Protein AF-A0AAV5AWE5-F1 (afdb_monomer_lite)

Structure (mmCIF, N/CA/C/O backbone):
data_AF-A0AAV5AWE5-F1
#
_entry.id   AF-A0AAV5AWE5-F1
#
loop_
_atom_site.group_PDB
_atom_site.id
_atom_site.type_symbol
_atom_site.label_atom_id
_atom_site.label_alt_id
_atom_site.label_comp_id
_atom_site.label_asym_id
_atom_site.l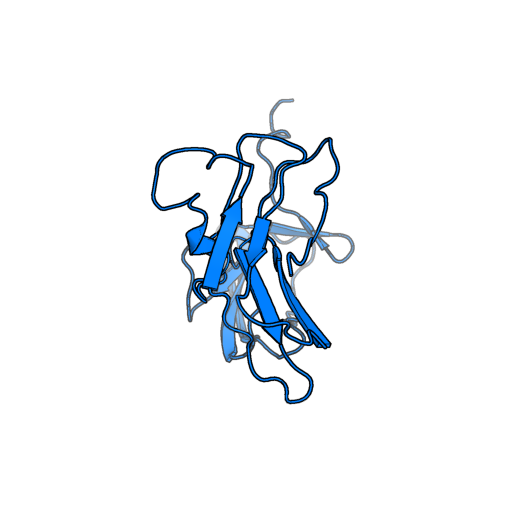abel_entity_id
_atom_site.label_seq_id
_atom_site.pdbx_PDB_ins_code
_atom_site.Cartn_x
_atom_site.Cartn_y
_atom_site.Cartn_z
_atom_site.occupancy
_atom_site.B_iso_or_equiv
_atom_site.auth_seq_id
_atom_site.auth_comp_id
_atom_site.auth_asym_id
_atom_site.auth_atom_id
_atom_site.pdbx_PDB_model_num
ATOM 1 N N . MET A 1 1 ? -16.893 -1.655 25.055 1.00 35.28 1 MET A N 1
ATOM 2 C CA . MET A 1 1 ? -15.717 -2.564 25.069 1.00 35.28 1 MET A CA 1
ATOM 3 C C . MET A 1 1 ? -14.664 -1.924 24.187 1.00 35.28 1 MET A C 1
ATOM 5 O O . MET A 1 1 ? -14.968 -1.691 23.025 1.00 35.28 1 MET A O 1
ATOM 9 N N . VAL A 1 2 ? -13.496 -1.584 24.734 1.00 39.22 2 VAL A N 1
ATOM 10 C CA . VAL A 1 2 ? -12.390 -0.995 23.964 1.00 39.22 2 VAL A CA 1
ATOM 11 C C . VAL A 1 2 ? -11.555 -2.141 23.408 1.00 39.22 2 VAL A C 1
ATOM 13 O O . VAL A 1 2 ? -11.038 -2.952 24.176 1.00 39.22 2 VAL A O 1
ATOM 16 N N . LEU A 1 3 ? -11.471 -2.249 22.084 1.00 38.75 3 LEU A N 1
ATOM 17 C CA . LEU A 1 3 ? -10.539 -3.165 21.432 1.00 38.75 3 LEU A CA 1
ATOM 18 C C . LEU A 1 3 ? -9.214 -2.422 21.246 1.00 38.75 3 LEU A C 1
ATOM 20 O O . LEU A 1 3 ? -9.154 -1.431 20.522 1.00 38.75 3 LEU A O 1
ATOM 24 N N . LEU A 1 4 ? -8.173 -2.884 21.941 1.00 36.31 4 LEU A N 1
ATOM 25 C CA . LEU A 1 4 ? -6.816 -2.361 21.819 1.00 36.31 4 LEU A CA 1
ATOM 26 C C . LEU A 1 4 ? -6.113 -3.134 20.698 1.00 36.31 4 LEU A C 1
ATOM 28 O O . LEU A 1 4 ? -5.846 -4.325 20.857 1.00 36.31 4 LEU A O 1
ATOM 32 N N . PHE A 1 5 ? -5.831 -2.485 19.569 1.00 45.47 5 PHE A N 1
ATOM 33 C CA . PHE A 1 5 ? -5.005 -3.074 18.517 1.00 45.47 5 PHE A CA 1
ATOM 34 C C . PHE A 1 5 ? -3.678 -2.339 18.419 1.00 45.47 5 PHE A C 1
ATOM 36 O O . PHE A 1 5 ? -3.644 -1.136 18.191 1.00 45.47 5 PHE A O 1
ATOM 43 N N . ASN A 1 6 ? -2.611 -3.121 18.600 1.00 42.28 6 ASN A N 1
ATOM 44 C CA . ASN A 1 6 ? -1.207 -2.737 18.562 1.00 42.28 6 ASN A CA 1
ATOM 45 C C . ASN A 1 6 ? -0.835 -1.573 19.486 1.00 42.28 6 ASN A C 1
ATOM 47 O O . ASN A 1 6 ? -0.955 -0.401 19.137 1.00 42.28 6 ASN A O 1
ATOM 51 N N . GLN A 1 7 ? -0.199 -1.910 20.611 1.00 44.78 7 GLN A N 1
ATOM 52 C CA . GLN A 1 7 ? 0.930 -1.083 21.019 1.00 44.78 7 GLN A CA 1
ATOM 53 C C . GLN A 1 7 ? 1.910 -1.101 19.847 1.00 44.78 7 GLN A C 1
ATOM 55 O O . GLN A 1 7 ? 2.572 -2.110 19.602 1.00 44.78 7 GLN A O 1
ATOM 60 N N . VAL A 1 8 ? 1.954 -0.004 19.091 1.00 55.66 8 VAL A N 1
ATOM 61 C CA . VAL A 1 8 ? 3.107 0.296 18.246 1.00 55.66 8 VAL A CA 1
ATOM 62 C C . VAL A 1 8 ? 4.341 0.118 19.137 1.00 55.66 8 VAL A C 1
ATOM 64 O O . VAL A 1 8 ? 4.279 0.539 20.303 1.00 55.66 8 VAL A O 1
ATOM 67 N N . PRO A 1 9 ? 5.418 -0.545 18.664 1.00 65.88 9 PRO A N 1
ATOM 68 C CA . PRO A 1 9 ? 6.658 -0.623 19.425 1.00 65.88 9 PRO A CA 1
ATOM 69 C C . PRO A 1 9 ? 6.970 0.747 20.027 1.00 65.88 9 PRO A C 1
ATOM 71 O O . PRO A 1 9 ? 6.768 1.771 19.372 1.00 65.88 9 PRO A O 1
ATOM 74 N N . LYS A 1 10 ? 7.356 0.796 21.308 1.00 72.44 10 LYS A N 1
ATOM 75 C CA . LYS A 1 10 ? 7.461 2.072 22.048 1.00 72.44 10 LYS A CA 1
ATOM 76 C C . LYS A 1 10 ? 8.421 3.072 21.389 1.00 72.44 10 LYS A C 1
ATOM 78 O O . LYS A 1 10 ? 8.348 4.261 21.669 1.00 72.44 10 LYS A O 1
ATOM 83 N N . ASP A 1 11 ? 9.299 2.567 20.539 1.00 81.12 11 ASP A N 1
ATOM 84 C CA . ASP A 1 11 ? 10.328 3.227 19.747 1.00 81.12 11 ASP A CA 1
ATOM 85 C C . ASP A 1 11 ? 9.919 3.492 18.283 1.00 81.12 11 ASP A C 1
ATOM 87 O O . ASP A 1 11 ? 10.751 3.883 17.470 1.00 81.12 11 ASP A O 1
ATOM 91 N N . SER A 1 12 ? 8.649 3.293 17.921 1.00 81.75 12 SER A N 1
ATOM 92 C CA . SER A 1 12 ? 8.127 3.506 16.567 1.00 81.75 12 SER A CA 1
ATOM 93 C C . SER A 1 12 ? 6.958 4.487 16.551 1.00 81.75 12 SER A C 1
ATOM 95 O O . SER A 1 12 ? 6.143 4.539 17.475 1.00 81.75 12 SER A O 1
ATOM 97 N N . VAL A 1 13 ? 6.863 5.261 15.471 1.00 89.38 13 VAL A N 1
ATOM 98 C CA . VAL A 1 13 ? 5.700 6.105 15.170 1.00 89.38 13 VAL A CA 1
ATOM 99 C C . VAL A 1 13 ? 4.593 5.273 14.530 1.00 89.38 13 VAL A C 1
ATOM 101 O O . VAL A 1 13 ? 4.860 4.331 13.781 1.00 89.38 13 VAL A O 1
ATOM 104 N N . LEU A 1 14 ? 3.336 5.620 14.804 1.00 91.50 14 LEU A N 1
ATOM 105 C CA . LEU A 1 14 ? 2.203 4.986 14.144 1.00 91.50 14 LEU A CA 1
ATOM 106 C C . LEU A 1 14 ? 2.073 5.545 12.725 1.00 91.50 14 LEU A C 1
ATOM 108 O O . LEU A 1 14 ? 1.928 6.753 12.539 1.00 91.50 14 LEU A O 1
ATOM 112 N N . SER A 1 15 ? 2.088 4.663 11.728 1.00 92.81 15 SER A N 1
ATOM 113 C CA . SER A 1 15 ? 1.788 5.010 10.341 1.00 92.81 15 SER A CA 1
ATOM 114 C C . SER A 1 15 ? 0.976 3.896 9.689 1.00 92.81 15 SER A C 1
ATOM 116 O O . SER A 1 15 ? 1.478 2.787 9.514 1.00 92.81 15 SER A O 1
ATOM 118 N N . ILE A 1 16 ? -0.273 4.177 9.328 1.00 93.75 16 ILE A N 1
ATOM 119 C CA . ILE A 1 16 ? -1.204 3.169 8.809 1.00 93.75 16 ILE A CA 1
ATOM 120 C C . ILE A 1 16 ? -2.094 3.773 7.728 1.00 93.75 16 ILE A C 1
ATOM 122 O O . ILE A 1 16 ? -2.580 4.887 7.906 1.00 93.75 16 ILE A O 1
ATOM 126 N N . ALA A 1 17 ? -2.270 3.046 6.625 1.00 94.69 17 ALA A N 1
ATOM 127 C CA . ALA A 1 17 ? -3.186 3.438 5.564 1.00 94.69 17 ALA A CA 1
ATOM 128 C C . ALA A 1 17 ? -4.609 3.016 5.918 1.00 94.69 17 ALA A C 1
ATOM 130 O O . ALA A 1 17 ? -5.473 3.856 6.062 1.00 94.69 17 ALA A O 1
ATOM 131 N N . GLU A 1 18 ? -4.832 1.728 6.188 1.00 95.12 18 GLU A N 1
ATOM 132 C CA . GLU A 1 18 ? -6.178 1.221 6.470 1.00 95.12 18 GLU A CA 1
ATOM 133 C C . GLU A 1 18 ? -6.197 0.222 7.615 1.00 95.12 18 GLU A C 1
ATOM 135 O O . GLU A 1 18 ? -5.308 -0.630 7.747 1.00 95.12 18 GLU A O 1
ATOM 140 N N . ILE A 1 19 ? -7.275 0.261 8.392 1.00 95.69 19 ILE A N 1
ATOM 141 C CA . ILE A 1 19 ? -7.629 -0.776 9.347 1.00 95.69 19 ILE A CA 1
ATOM 142 C C . ILE A 1 19 ? -9.138 -1.020 9.357 1.00 95.69 19 ILE A C 1
ATOM 144 O O . ILE A 1 19 ? -9.941 -0.159 9.700 1.00 95.69 19 ILE A O 1
ATOM 148 N N . HIS A 1 20 ? -9.516 -2.255 9.032 1.00 95.94 20 HIS A N 1
ATOM 149 C CA . HIS A 1 20 ? -10.911 -2.688 8.989 1.00 95.94 20 HIS A CA 1
ATOM 150 C C . HIS A 1 20 ? -11.108 -3.967 9.789 1.00 95.94 20 HIS A C 1
ATOM 152 O O 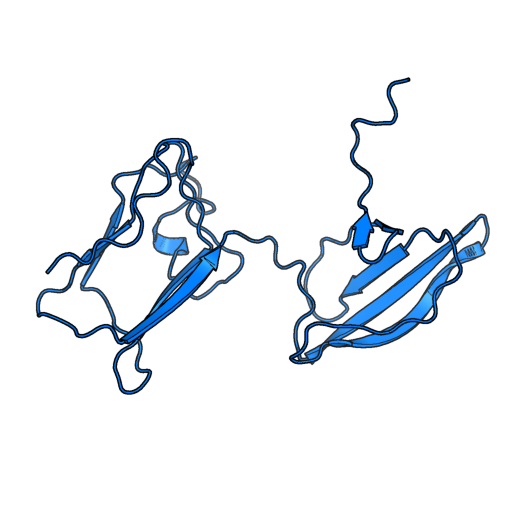. HIS A 1 20 ? -10.251 -4.858 9.800 1.00 95.94 20 HIS A O 1
ATOM 158 N N . PHE A 1 21 ? -12.279 -4.094 10.403 1.00 95.75 21 PHE A N 1
ATOM 159 C CA . PHE A 1 21 ? -12.645 -5.217 11.257 1.00 95.75 21 PHE A CA 1
ATOM 160 C C . PHE A 1 21 ? -13.878 -5.909 10.697 1.00 95.75 21 PHE A C 1
ATOM 162 O O . PHE A 1 21 ? -14.840 -5.249 10.326 1.00 95.75 21 PHE A O 1
ATOM 169 N N . PHE A 1 22 ? -13.882 -7.239 10.679 1.00 96.50 22 PHE A N 1
ATOM 170 C CA . PHE A 1 22 ? -14.971 -8.025 10.104 1.00 96.50 22 PHE A CA 1
ATOM 171 C C . PHE A 1 22 ? -15.481 -9.075 11.086 1.00 96.50 22 PHE A C 1
ATOM 173 O O . PHE A 1 22 ? -14.713 -9.643 11.873 1.00 96.50 22 PHE A O 1
ATOM 180 N N . ASP A 1 23 ? -16.784 -9.342 11.024 1.00 96.06 23 ASP A N 1
ATOM 181 C CA . ASP A 1 23 ? -17.448 -10.389 11.795 1.00 96.06 23 ASP A CA 1
ATOM 182 C C . ASP A 1 23 ? -17.301 -11.784 11.150 1.00 96.06 23 ASP A C 1
ATOM 184 O O . ASP A 1 23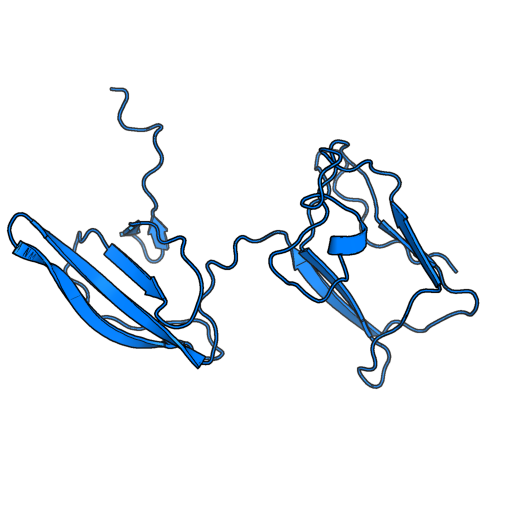 ? -16.610 -11.980 10.149 1.00 96.06 23 ASP A O 1
ATOM 188 N N . LYS A 1 24 ? -17.965 -12.788 11.736 1.00 96.31 24 LYS A N 1
ATOM 189 C CA . LYS A 1 24 ? -17.942 -14.181 11.249 1.00 96.31 24 LYS A CA 1
ATOM 190 C C . LYS A 1 24 ? -18.516 -14.377 9.840 1.00 96.31 24 LYS A C 1
ATOM 192 O O . LYS A 1 24 ? -18.262 -15.414 9.239 1.00 96.31 24 LYS A O 1
ATOM 197 N N . ASN A 1 25 ? -19.295 -13.422 9.342 1.00 96.81 25 ASN A N 1
ATOM 198 C CA . ASN A 1 25 ? -19.925 -13.454 8.027 1.00 96.81 25 ASN A CA 1
ATOM 199 C C . ASN A 1 25 ? -19.160 -12.582 7.013 1.00 96.81 25 ASN A C 1
ATOM 201 O O . ASN A 1 25 ? -19.704 -12.278 5.955 1.00 96.81 25 ASN A O 1
ATOM 205 N N . ASN A 1 26 ? -17.930 -12.150 7.332 1.00 94.81 26 ASN A N 1
ATOM 206 C CA . ASN A 1 26 ? -17.158 -11.163 6.565 1.00 94.81 26 ASN A CA 1
ATOM 207 C C . ASN A 1 26 ? -17.860 -9.801 6.407 1.00 94.81 26 ASN A 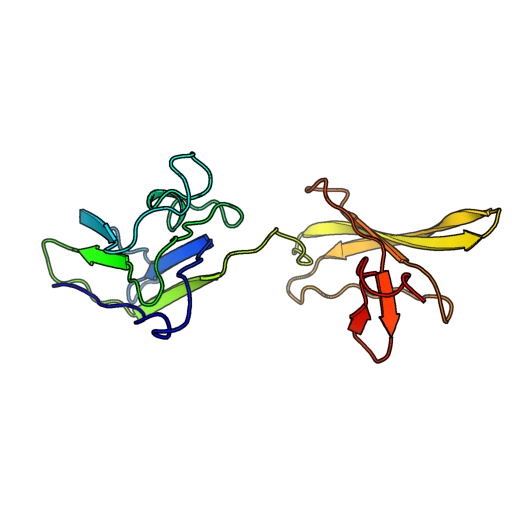C 1
ATOM 209 O O . ASN A 1 26 ? -17.525 -9.042 5.499 1.00 94.81 26 ASN A O 1
ATOM 213 N N . LYS A 1 27 ? -18.811 -9.458 7.285 1.00 96.31 27 LYS A N 1
ATOM 214 C CA . LYS A 1 27 ? -19.408 -8.122 7.299 1.00 96.31 27 LYS A CA 1
ATOM 215 C C . LYS A 1 27 ? -18.518 -7.178 8.098 1.00 96.31 27 LYS A C 1
ATOM 217 O O . LYS A 1 27 ? -18.112 -7.509 9.212 1.00 96.31 27 LYS A O 1
ATOM 222 N N . GLU A 1 28 ? -18.240 -6.007 7.537 1.00 95.88 28 GLU A N 1
ATOM 223 C CA . GLU A 1 28 ? -17.462 -4.976 8.218 1.00 95.88 28 GLU A CA 1
ATOM 224 C C . GLU A 1 28 ? -18.190 -4.452 9.468 1.00 95.88 28 GLU A C 1
ATOM 226 O O . GLU A 1 28 ? -19.409 -4.239 9.477 1.00 95.88 28 GLU A O 1
ATOM 231 N N . ILE A 1 29 ? -17.431 -4.287 10.549 1.00 95.94 29 ILE A N 1
ATOM 232 C CA . ILE A 1 29 ? -17.889 -3.781 11.837 1.00 95.94 29 ILE A CA 1
ATOM 233 C C . ILE A 1 29 ? -17.685 -2.271 11.849 1.00 95.94 29 ILE A C 1
ATOM 235 O O . ILE A 1 29 ? -16.560 -1.787 11.786 1.00 95.94 29 ILE A O 1
ATOM 239 N N . ILE A 1 30 ? -18.786 -1.540 12.002 1.00 93.56 30 ILE A N 1
ATOM 240 C CA . ILE A 1 30 ? -18.770 -0.086 12.155 1.00 93.56 30 ILE A CA 1
ATOM 241 C C . ILE A 1 30 ? -18.621 0.268 13.635 1.00 93.56 30 ILE A C 1
ATOM 243 O O . ILE A 1 30 ? -19.346 -0.264 14.485 1.00 93.56 30 ILE A O 1
ATOM 247 N N . PHE A 1 31 ? -17.680 1.162 13.925 1.00 93.38 31 PHE A N 1
ATOM 248 C CA . PHE A 1 31 ? -17.408 1.676 15.264 1.00 93.38 31 PHE A CA 1
ATOM 249 C C . PHE A 1 31 ? -18.166 2.979 15.510 1.00 93.38 31 PHE A C 1
ATOM 251 O O . PHE A 1 31 ? -18.348 3.779 14.597 1.00 93.38 31 PHE A O 1
ATOM 258 N N . ASP A 1 32 ? -18.619 3.177 16.748 1.00 94.38 32 ASP A N 1
ATOM 259 C CA . ASP A 1 32 ? -19.299 4.408 17.163 1.00 94.38 32 ASP A CA 1
ATOM 260 C C . ASP A 1 32 ? -18.299 5.566 17.289 1.00 94.38 32 ASP A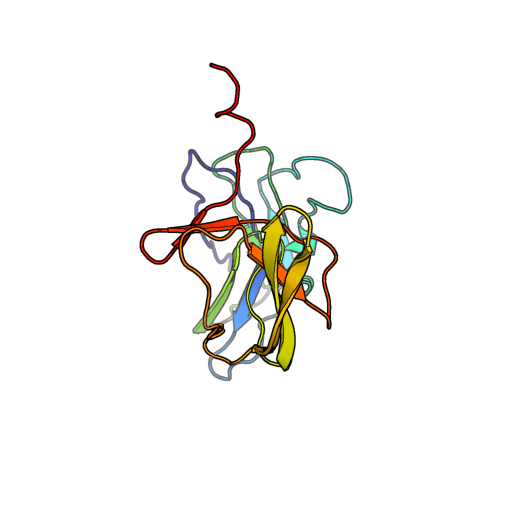 C 1
ATOM 262 O O . ASP A 1 32 ? -18.606 6.695 16.912 1.00 94.38 32 ASP A O 1
ATOM 266 N N . THR A 1 33 ? -17.097 5.266 17.794 1.00 95.44 33 THR A N 1
ATOM 267 C 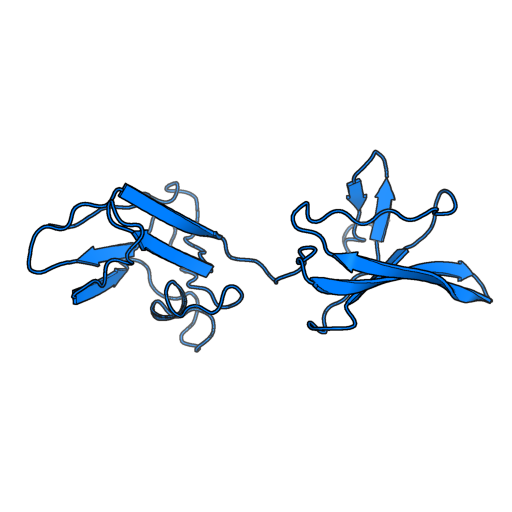CA . THR A 1 33 ? -16.012 6.235 17.965 1.00 95.44 33 THR A CA 1
ATOM 268 C C . THR A 1 33 ? -14.688 5.603 17.557 1.00 95.44 33 THR A C 1
ATOM 270 O O . THR A 1 33 ? -14.391 4.463 17.926 1.00 95.44 33 THR A O 1
ATOM 273 N N . ILE A 1 34 ? -13.874 6.374 16.841 1.00 94.81 34 ILE A N 1
ATOM 274 C CA . ILE A 1 34 ? -12.471 6.071 16.563 1.00 94.81 34 ILE A CA 1
ATOM 275 C C . ILE A 1 34 ? -11.656 7.263 17.057 1.00 94.81 34 ILE A C 1
ATOM 277 O O . ILE A 1 34 ? -11.950 8.405 16.704 1.00 94.81 34 ILE A O 1
ATOM 281 N N . TYR A 1 35 ? -10.661 7.013 17.902 1.00 95.44 35 TYR A N 1
ATOM 282 C CA . TYR A 1 35 ? -9.788 8.057 18.442 1.00 95.44 35 TYR A CA 1
ATOM 283 C C . TYR A 1 35 ? -8.353 7.548 18.590 1.00 95.44 35 TYR A C 1
ATOM 285 O O . TYR A 1 35 ? -8.105 6.348 18.582 1.00 95.44 35 TYR A O 1
ATOM 293 N N . SER A 1 36 ? -7.392 8.456 18.723 1.00 94.25 36 SER A N 1
ATOM 294 C CA . SER A 1 36 ? -5.978 8.132 18.926 1.00 94.25 36 SER A CA 1
ATOM 295 C C . SER A 1 36 ? -5.446 8.919 20.115 1.00 94.25 36 SER A C 1
ATOM 297 O O . SER A 1 36 ? -5.867 10.053 20.344 1.00 94.25 36 SER A O 1
ATOM 299 N N . ASN A 1 37 ? -4.518 8.330 20.869 1.00 93.62 37 ASN A N 1
ATOM 300 C CA . ASN A 1 37 ? -3.736 9.078 21.859 1.00 93.62 37 ASN A CA 1
ATOM 301 C C . ASN A 1 37 ? -2.519 9.787 21.237 1.00 93.62 37 ASN A C 1
ATOM 303 O O . ASN A 1 37 ? -1.860 10.553 21.929 1.00 93.62 37 ASN A O 1
ATOM 307 N N . GLY A 1 38 ? -2.224 9.528 19.960 1.00 91.88 38 GLY A N 1
ATOM 308 C CA . GLY A 1 38 ? -1.189 10.207 19.192 1.00 91.88 38 GLY A CA 1
ATOM 309 C C . GLY A 1 38 ? -1.746 11.344 18.348 1.00 91.88 38 GLY A C 1
ATOM 310 O O . GLY A 1 38 ? -2.794 11.198 17.710 1.00 91.88 38 GLY A O 1
ATOM 311 N N . LYS A 1 39 ? -1.018 12.459 18.299 1.00 94.62 39 LYS A N 1
ATOM 312 C CA . LYS A 1 39 ? -1.354 13.606 17.449 1.00 94.62 39 LYS A CA 1
ATOM 313 C C . LYS A 1 39 ? -0.873 13.396 16.008 1.00 94.62 39 LYS A C 1
ATOM 315 O O . LYS A 1 39 ? 0.223 12.853 15.823 1.00 94.62 39 LYS A O 1
ATOM 320 N N . PRO A 1 40 ? -1.636 13.865 14.999 1.00 96.31 40 PRO A N 1
ATOM 321 C CA . PRO A 1 40 ? -1.164 13.945 13.619 1.00 96.31 40 PRO A CA 1
ATOM 322 C C . PRO A 1 40 ? 0.202 14.625 13.536 1.00 96.31 40 PRO A C 1
ATOM 324 O O . PRO A 1 40 ? 0.451 15.598 14.250 1.00 96.31 40 PRO A O 1
ATOM 327 N N . TRP A 1 41 ? 1.073 14.154 12.640 1.00 95.25 41 TRP A N 1
ATOM 328 C CA . TRP A 1 41 ? 2.394 14.762 12.458 1.00 95.25 41 TRP A CA 1
ATOM 329 C C . TRP A 1 41 ? 2.321 16.252 12.098 1.00 95.25 41 TRP A C 1
ATOM 331 O O . TRP A 1 41 ? 3.112 17.056 12.592 1.00 95.25 41 TRP A O 1
ATOM 341 N N . LYS A 1 42 ? 1.346 16.630 11.265 1.00 95.06 42 LYS A N 1
ATOM 342 C CA . LYS A 1 42 ? 1.001 18.025 10.962 1.00 95.06 42 LYS A CA 1
ATOM 343 C C . LYS A 1 42 ? -0.509 18.165 10.825 1.00 95.06 42 LYS A C 1
ATOM 345 O O . LYS A 1 42 ? -1.180 17.219 10.411 1.00 95.06 42 LYS A O 1
ATOM 350 N N . ASP A 1 43 ? -1.019 19.364 11.089 1.00 93.75 43 ASP A N 1
ATOM 351 C CA . ASP A 1 43 ? -2.432 19.700 10.898 1.00 93.75 43 ASP A CA 1
ATOM 352 C C . ASP A 1 43 ? -2.752 19.988 9.422 1.00 93.75 43 ASP A C 1
ATOM 354 O O . ASP A 1 43 ? -3.004 21.112 8.996 1.00 93.75 43 ASP A O 1
ATOM 358 N N . VAL A 1 44 ? -2.633 18.946 8.603 1.00 95.06 44 VAL A N 1
ATOM 359 C CA . VAL A 1 44 ? -3.001 18.942 7.184 1.00 95.06 44 VAL A CA 1
ATOM 360 C C . VAL A 1 44 ? -3.765 17.665 6.876 1.00 95.06 44 VAL A C 1
ATOM 362 O O . VAL A 1 44 ? -3.569 16.655 7.552 1.00 95.06 44 VAL A O 1
ATOM 365 N N . ALA A 1 45 ? -4.596 17.681 5.833 1.00 93.94 45 ALA A N 1
ATOM 366 C CA . ALA A 1 45 ? -5.457 16.553 5.468 1.00 93.94 45 ALA A CA 1
ATOM 367 C C . ALA A 1 45 ? -4.713 15.208 5.333 1.00 93.94 45 ALA A C 1
ATOM 369 O O . ALA A 1 45 ? -5.297 14.168 5.615 1.00 93.94 45 ALA A O 1
ATOM 370 N N . LEU A 1 46 ? -3.430 15.235 4.964 1.00 93.25 46 LEU A N 1
ATOM 371 C CA . LEU A 1 46 ? -2.604 14.056 4.707 1.00 93.25 46 LEU A CA 1
ATOM 372 C C . LEU A 1 46 ? -2.375 13.142 5.923 1.00 93.25 46 LEU A C 1
ATOM 374 O O . LEU A 1 46 ? -2.207 11.951 5.726 1.00 93.25 46 LEU A O 1
ATOM 378 N N . TYR A 1 47 ? -2.353 13.663 7.157 1.00 96.19 47 TYR A N 1
ATOM 379 C CA . TYR A 1 47 ? -1.940 12.888 8.346 1.00 96.19 47 TYR A CA 1
ATOM 380 C C . TYR A 1 47 ? -3.070 12.631 9.343 1.00 96.19 47 TYR A C 1
ATOM 382 O O . TYR A 1 47 ? -2.803 12.377 10.516 1.00 96.19 47 TYR A O 1
ATOM 390 N N . GLN A 1 48 ? -4.326 12.777 8.928 1.00 97.25 48 GLN A N 1
ATOM 391 C CA . GLN A 1 48 ? -5.461 12.826 9.849 1.00 97.25 48 GLN A CA 1
ATOM 392 C C . GLN A 1 48 ? -5.953 11.433 10.237 1.00 97.25 48 GLN A C 1
ATOM 394 O O . GLN A 1 48 ? -5.896 10.504 9.444 1.00 97.25 48 GLN A O 1
ATOM 399 N N . LEU A 1 49 ? -6.491 11.290 11.453 1.00 96.69 49 LEU A N 1
ATOM 400 C CA . LEU A 1 49 ? -6.981 10.001 11.962 1.00 96.69 49 LEU A CA 1
ATOM 401 C C . LEU A 1 49 ? -8.042 9.366 11.057 1.00 96.69 49 LEU A C 1
ATOM 403 O O . LEU A 1 49 ? -8.038 8.156 10.872 1.00 96.69 49 LEU A O 1
ATOM 407 N N . LYS A 1 50 ? -8.921 10.184 10.468 1.00 95.75 50 LYS A N 1
ATOM 408 C CA . LYS A 1 50 ? -9.978 9.724 9.553 1.00 95.75 50 LYS A CA 1
ATOM 409 C C . LYS A 1 50 ? -9.448 8.916 8.360 1.00 95.75 50 LYS A C 1
ATOM 411 O O . LYS A 1 50 ? -10.198 8.136 7.798 1.00 95.75 50 LYS A O 1
ATOM 416 N N . ASN A 1 51 ? -8.182 9.119 7.999 1.00 96.75 51 ASN A N 1
ATOM 417 C CA . ASN A 1 51 ? -7.541 8.461 6.872 1.00 96.75 51 ASN A CA 1
ATOM 418 C C . ASN A 1 51 ? -7.248 6.983 7.169 1.00 96.75 51 ASN A C 1
ATOM 420 O O . ASN A 1 51 ? -7.008 6.232 6.249 1.00 96.75 51 ASN A O 1
ATOM 424 N N . CYS A 1 52 ? -7.257 6.538 8.435 1.00 95.50 52 CYS A N 1
ATOM 425 C CA . CYS A 1 52 ? -6.970 5.135 8.761 1.00 95.50 52 CYS A CA 1
ATOM 426 C C . CYS A 1 52 ? -8.116 4.160 8.433 1.00 95.50 52 CYS A C 1
ATOM 428 O O . CYS A 1 52 ? -7.992 2.971 8.724 1.00 95.50 52 CYS A O 1
ATOM 430 N N . ASN A 1 53 ? -9.252 4.661 7.944 1.00 95.06 53 ASN A N 1
ATOM 431 C CA . ASN A 1 53 ? -10.456 3.874 7.690 1.00 95.06 53 ASN A CA 1
ATOM 432 C C . ASN A 1 53 ? -11.359 4.501 6.604 1.00 95.06 53 ASN A C 1
ATOM 434 O O . ASN A 1 53 ? -12.587 4.364 6.679 1.00 95.06 53 ASN A O 1
ATOM 438 N N . ASP A 1 54 ? -10.790 5.246 5.648 1.00 95.06 54 ASP A N 1
ATOM 439 C CA . ASP A 1 54 ? -11.548 5.983 4.625 1.00 95.06 54 ASP A CA 1
ATOM 440 C C . ASP A 1 54 ? -11.774 5.209 3.315 1.00 95.06 54 ASP A C 1
ATOM 442 O O . ASP A 1 54 ? -12.527 5.673 2.456 1.00 95.06 54 ASP A O 1
ATOM 446 N N . ASN A 1 55 ? -11.261 3.978 3.218 1.00 93.75 55 ASN A N 1
ATOM 447 C CA . ASN A 1 55 ? -11.248 3.140 2.015 1.00 93.75 55 ASN A CA 1
ATOM 448 C C . ASN A 1 55 ? -10.378 3.700 0.875 1.00 93.75 55 ASN A C 1
ATOM 450 O O . ASN A 1 55 ? -10.539 3.271 -0.274 1.00 93.75 55 ASN A O 1
ATOM 454 N N . ASP A 1 56 ? -9.462 4.621 1.178 1.00 92.62 56 ASP A N 1
ATOM 455 C CA . ASP A 1 56 ? -8.397 5.047 0.287 1.00 92.62 56 ASP A CA 1
ATOM 456 C C . ASP A 1 56 ? -7.041 4.450 0.736 1.00 92.62 56 ASP A C 1
ATOM 458 O O . ASP A 1 56 ? -6.361 5.000 1.602 1.00 92.62 56 ASP A O 1
ATOM 462 N N . PRO A 1 57 ? -6.571 3.350 0.108 1.00 88.06 57 PRO A N 1
ATOM 463 C CA . PRO A 1 57 ? -5.390 2.607 0.556 1.00 88.06 57 PRO A CA 1
ATOM 464 C C . PRO A 1 57 ? -4.059 3.367 0.437 1.00 88.06 57 PRO A C 1
ATOM 466 O O . PRO A 1 57 ? -3.030 2.819 0.845 1.00 88.06 57 PRO A O 1
ATOM 469 N N . VAL A 1 58 ? -4.058 4.569 -0.152 1.00 89.25 58 VAL A N 1
ATOM 470 C CA . VAL A 1 58 ? -2.874 5.438 -0.283 1.00 89.25 58 VAL A CA 1
ATOM 471 C C . VAL A 1 58 ? -2.925 6.646 0.652 1.00 89.25 58 VAL A C 1
ATOM 473 O O . VAL A 1 58 ? -1.905 7.297 0.884 1.00 89.25 58 VAL A O 1
ATOM 476 N N . SER A 1 59 ? -4.099 6.944 1.210 1.00 94.06 59 SER A N 1
ATOM 477 C CA . SER A 1 59 ? -4.238 7.879 2.318 1.00 94.06 59 SER A CA 1
ATOM 478 C C . SER A 1 59 ? -3.728 7.203 3.601 1.00 94.06 59 SER A C 1
ATOM 480 O O . SER A 1 59 ? -3.593 5.980 3.664 1.00 94.06 59 SER A O 1
ATOM 482 N N . PHE A 1 60 ? -3.327 7.979 4.612 1.00 95.94 60 PHE A N 1
ATOM 483 C CA . PHE A 1 60 ? -2.826 7.394 5.855 1.00 95.94 60 PHE A CA 1
ATOM 484 C C . PHE A 1 60 ? -2.968 8.302 7.074 1.00 95.94 60 PHE A C 1
ATOM 486 O O . PHE A 1 60 ? -2.976 9.531 6.989 1.00 95.94 60 PHE A O 1
ATOM 493 N N . PHE A 1 61 ? -3.013 7.677 8.248 1.00 96.81 61 PHE A N 1
ATOM 494 C CA . PHE A 1 61 ? -2.783 8.337 9.527 1.00 96.81 61 PHE A CA 1
ATOM 495 C C . PHE A 1 61 ? -1.308 8.198 9.917 1.00 96.81 61 PHE A C 1
ATOM 497 O O . PHE A 1 61 ? -0.745 7.103 9.841 1.00 96.81 61 PHE A O 1
ATOM 504 N N . HIS A 1 62 ? -0.677 9.298 10.340 1.00 95.62 62 HIS A N 1
ATOM 505 C CA . HIS A 1 62 ? 0.722 9.316 10.774 1.00 95.62 62 HIS A CA 1
ATOM 506 C C . HIS A 1 62 ? 0.900 10.190 12.014 1.00 95.62 62 HIS A C 1
ATOM 508 O O . HIS A 1 62 ? 0.551 11.376 11.989 1.00 95.62 62 HIS A O 1
ATOM 514 N N . THR A 1 63 ? 1.454 9.621 13.086 1.00 95.12 63 THR A N 1
ATOM 515 C CA . THR A 1 63 ? 1.667 10.346 14.344 1.00 95.12 63 THR A CA 1
ATOM 516 C C . THR A 1 63 ? 3.066 10.932 14.447 1.00 95.12 63 THR A C 1
ATOM 518 O O . THR A 1 63 ? 4.036 10.344 13.980 1.00 95.12 63 THR A O 1
ATOM 521 N N . TRP A 1 64 ? 3.180 12.077 15.123 1.00 93.06 64 TRP A N 1
ATOM 522 C CA . TRP A 1 64 ? 4.483 12.604 15.551 1.00 93.06 64 TRP A CA 1
ATOM 523 C C . TRP A 1 64 ? 5.076 11.796 16.714 1.00 93.06 64 TRP A C 1
ATOM 525 O O . TRP A 1 64 ? 6.281 11.577 16.788 1.00 93.06 64 TRP A O 1
ATOM 535 N N . GLU A 1 65 ? 4.220 11.363 17.639 1.00 93.56 65 GLU A N 1
ATOM 536 C CA . GLU A 1 65 ? 4.618 10.668 18.863 1.00 93.56 65 GLU A CA 1
ATOM 537 C C . GLU A 1 65 ? 4.848 9.172 18.602 1.00 93.56 65 GLU A C 1
ATOM 539 O O . GLU A 1 65 ? 4.121 8.544 17.823 1.00 93.56 65 GLU A O 1
ATOM 544 N N . MET A 1 66 ? 5.848 8.601 19.278 1.00 91.38 66 MET A N 1
ATOM 545 C CA . MET A 1 66 ? 6.111 7.160 19.291 1.00 91.38 66 MET A CA 1
ATOM 546 C C . MET A 1 66 ? 5.244 6.443 20.333 1.00 91.38 66 MET A C 1
ATOM 548 O O . MET A 1 66 ? 4.810 7.049 21.314 1.00 91.38 66 MET A O 1
ATOM 552 N N . GLY A 1 67 ? 5.006 5.142 20.142 1.00 87.38 67 GLY A N 1
ATOM 553 C CA . GLY A 1 67 ? 4.277 4.312 21.111 1.00 87.38 67 GLY A CA 1
ATOM 554 C C . GLY A 1 67 ? 2.793 4.675 21.266 1.00 87.38 67 GLY A C 1
ATOM 555 O O . GLY A 1 67 ? 2.199 4.448 22.322 1.00 87.38 67 GLY A O 1
ATOM 556 N N . THR A 1 68 ? 2.201 5.266 20.230 1.00 91.25 68 THR A N 1
ATOM 557 C CA . THR A 1 68 ? 0.786 5.657 20.179 1.00 91.25 68 THR A CA 1
ATOM 558 C C . THR A 1 68 ? -0.106 4.486 19.746 1.00 91.25 68 THR A C 1
ATOM 560 O O . THR A 1 68 ? 0.364 3.397 19.405 1.00 91.25 68 THR A O 1
ATOM 563 N N . SER A 1 69 ? -1.424 4.665 19.821 1.00 91.50 69 SER A N 1
ATOM 564 C CA . SER A 1 69 ? -2.425 3.646 19.491 1.00 91.50 69 SER A CA 1
ATOM 565 C C . SER A 1 69 ? -3.710 4.284 18.967 1.00 91.50 69 SER A C 1
ATOM 567 O O . SER A 1 69 ? -4.077 5.388 19.376 1.00 91.50 69 SER A O 1
ATOM 569 N N . ILE A 1 70 ? -4.422 3.551 18.107 1.00 93.81 70 ILE A N 1
ATOM 570 C CA . ILE A 1 70 ? -5.798 3.870 17.709 1.00 93.81 70 ILE A CA 1
ATOM 571 C C . ILE A 1 70 ? -6.747 3.018 18.548 1.00 93.81 70 ILE A C 1
ATOM 573 O O . ILE A 1 70 ? -6.532 1.822 18.757 1.00 93.81 70 ILE A O 1
ATOM 577 N N . PHE A 1 71 ? -7.813 3.646 19.015 1.00 93.94 71 PHE A N 1
ATOM 578 C CA . PHE A 1 71 ? -8.851 3.054 19.832 1.00 93.94 71 PHE A CA 1
ATOM 579 C C . PHE A 1 71 ? -10.152 3.012 19.047 1.00 93.94 71 PHE A C 1
ATOM 581 O O . PHE A 1 71 ? -10.580 4.008 18.462 1.00 93.94 71 PHE A O 1
ATOM 588 N N . PHE A 1 72 ? -10.784 1.845 19.085 1.00 94.19 72 PHE A N 1
ATOM 589 C CA . PHE A 1 72 ? -12.031 1.561 18.397 1.00 94.19 72 PHE A CA 1
ATOM 590 C C . PHE A 1 72 ? -13.103 1.225 19.430 1.00 94.19 72 PHE A C 1
ATOM 592 O O . PHE A 1 72 ? -12.981 0.247 20.180 1.00 94.19 72 PHE A O 1
ATOM 599 N N . GLU A 1 73 ? -14.153 2.040 19.484 1.00 94.38 73 GLU A N 1
ATOM 600 C CA . GLU A 1 73 ? -15.207 1.932 20.486 1.00 94.38 73 GLU A CA 1
ATOM 601 C C . GLU A 1 73 ? -16.557 1.566 19.865 1.00 94.38 73 GLU A C 1
ATOM 603 O O . GLU A 1 73 ? -16.956 2.063 18.813 1.00 94.38 73 GLU A O 1
ATOM 608 N N . THR A 1 74 ? -17.279 0.685 20.557 1.00 93.81 74 THR A N 1
ATOM 609 C CA . THR A 1 74 ? -18.669 0.333 20.253 1.00 93.81 74 THR A CA 1
ATOM 610 C C . THR A 1 74 ? -19.520 0.414 21.515 1.00 93.81 74 THR A C 1
ATOM 612 O O . THR A 1 74 ? -19.094 -0.030 22.589 1.00 93.81 74 THR A O 1
ATOM 615 N N . LYS A 1 75 ? -20.751 0.919 21.378 1.00 92.75 75 LYS A N 1
ATOM 616 C CA . LYS A 1 75 ? -21.755 0.984 22.456 1.00 92.75 75 LYS A CA 1
ATOM 617 C C . LYS A 1 75 ? -22.201 -0.401 22.921 1.00 92.75 75 LYS A C 1
ATOM 619 O O . LYS A 1 75 ? -22.533 -0.593 24.085 1.00 92.75 75 LYS A O 1
ATOM 624 N N . SER A 1 76 ? -22.194 -1.376 22.013 1.00 91.75 76 SER A N 1
ATOM 625 C CA . SER A 1 76 ? -22.535 -2.777 22.282 1.00 91.75 76 SER A CA 1
ATOM 626 C C . SER A 1 76 ? -21.362 -3.687 21.909 1.00 91.75 76 SER A C 1
ATOM 628 O O . SER A 1 76 ? -20.821 -3.483 20.819 1.00 91.75 76 SER A O 1
ATOM 630 N N . PRO A 1 77 ? -21.024 -4.727 22.695 1.00 92.12 77 PRO A N 1
ATOM 631 C CA . PRO A 1 77 ? -19.977 -5.682 22.335 1.00 92.12 77 PRO A CA 1
ATOM 632 C C . PRO A 1 77 ? -20.142 -6.240 20.912 1.00 92.12 77 PRO A C 1
ATOM 634 O O . PRO A 1 77 ? -21.225 -6.691 20.531 1.00 92.12 77 PRO A O 1
ATOM 637 N N . LYS A 1 78 ? -19.058 -6.226 20.129 1.00 92.81 78 LYS A N 1
ATOM 638 C CA . LYS A 1 78 ? -18.984 -6.826 18.788 1.00 92.81 78 LYS A CA 1
ATOM 639 C C . LYS A 1 78 ? -17.963 -7.961 18.776 1.00 92.81 78 LYS A C 1
ATOM 641 O O . LYS A 1 78 ? -16.930 -7.873 19.435 1.00 92.81 78 LYS A O 1
ATOM 646 N N . SER A 1 79 ? -18.238 -9.020 18.013 1.00 94.06 79 SER A N 1
ATOM 647 C CA . SER A 1 79 ? -17.295 -10.126 17.816 1.00 94.06 79 SER A CA 1
ATOM 648 C C . SER A 1 79 ? -16.486 -9.903 16.541 1.00 94.06 79 SER A C 1
ATOM 650 O O . SER A 1 79 ? -17.018 -10.039 15.442 1.00 94.06 79 SER A O 1
ATOM 652 N N . VAL A 1 80 ? -15.203 -9.580 16.699 1.00 94.62 80 VAL A N 1
ATOM 653 C CA . VAL A 1 80 ? -14.238 -9.480 15.595 1.00 94.62 80 VAL A CA 1
ATOM 654 C C . VAL A 1 80 ? -13.718 -10.875 15.250 1.00 94.62 80 VAL A C 1
ATOM 656 O O . VAL A 1 80 ? -13.359 -11.644 16.145 1.00 94.62 80 VAL A O 1
ATOM 659 N N . LYS A 1 81 ? -13.672 -11.205 13.957 1.00 96.50 81 LYS A N 1
ATOM 660 C CA . LYS A 1 81 ? -13.125 -12.469 13.433 1.00 96.50 81 LYS A CA 1
ATOM 661 C C . LYS A 1 81 ? -11.984 -12.283 12.449 1.00 96.50 81 LYS A C 1
ATOM 663 O O . LYS A 1 81 ? -11.146 -13.171 12.338 1.00 96.50 81 LYS A O 1
ATOM 668 N N . LYS A 1 82 ? -11.937 -11.145 11.763 1.00 94.75 82 LYS A N 1
ATOM 669 C CA . LYS A 1 82 ? -10.874 -10.812 10.820 1.00 94.75 82 LYS A CA 1
ATOM 670 C C . LYS A 1 82 ? -10.535 -9.336 10.923 1.00 94.75 82 LYS A C 1
ATOM 672 O O . LYS A 1 82 ? -11.402 -8.510 11.197 1.00 94.75 82 LYS A O 1
ATOM 677 N N . ILE A 1 83 ? -9.269 -9.035 10.678 1.00 93.19 83 ILE A N 1
ATOM 678 C CA . ILE A 1 83 ? -8.738 -7.681 10.601 1.00 93.19 83 ILE A CA 1
ATOM 679 C C . ILE A 1 83 ? -8.013 -7.573 9.271 1.00 93.19 83 ILE A C 1
ATOM 681 O O . ILE A 1 83 ? -7.267 -8.480 8.898 1.00 93.19 83 ILE A O 1
ATOM 685 N N . LYS A 1 84 ? -8.265 -6.490 8.547 1.00 92.50 84 LYS A N 1
ATOM 686 C CA . LYS A 1 84 ? -7.490 -6.099 7.373 1.00 92.50 84 LYS A CA 1
ATOM 687 C C . LYS A 1 84 ? -6.663 -4.893 7.782 1.00 92.50 84 LYS A C 1
ATOM 689 O O . LYS A 1 84 ? -7.236 -3.912 8.240 1.00 92.50 84 LYS A O 1
ATOM 694 N N . LEU A 1 85 ? -5.350 -4.993 7.629 1.00 91.06 85 LEU A N 1
ATOM 695 C CA . LEU A 1 85 ? -4.415 -3.910 7.903 1.00 91.06 85 LEU A CA 1
ATOM 696 C C . LEU A 1 85 ? -3.639 -3.613 6.625 1.00 91.06 85 LEU A C 1
ATOM 698 O O . LEU A 1 85 ? -3.094 -4.534 6.016 1.00 91.06 85 LEU A O 1
ATOM 702 N N . ILE A 1 86 ? -3.595 -2.342 6.236 1.00 88.88 86 ILE A N 1
ATOM 703 C CA . ILE A 1 86 ? -2.733 -1.847 5.166 1.00 88.88 86 ILE A CA 1
ATOM 704 C C . ILE A 1 86 ? -1.769 -0.841 5.807 1.00 88.88 86 ILE A C 1
ATOM 706 O O . ILE A 1 86 ? -2.221 0.178 6.334 1.00 88.88 86 ILE A O 1
ATOM 710 N N . PRO A 1 87 ? -0.452 -1.111 5.831 1.00 88.44 87 PRO A N 1
ATOM 711 C CA . PRO A 1 87 ? 0.514 -0.125 6.301 1.00 88.44 87 PRO A CA 1
ATOM 712 C C . PRO A 1 87 ? 0.537 1.077 5.351 1.00 88.44 87 PRO A C 1
ATOM 714 O O . PRO A 1 87 ? 0.121 0.966 4.194 1.00 88.44 87 PRO A O 1
ATOM 717 N N . ARG A 1 88 ? 1.060 2.221 5.814 1.00 89.31 88 ARG A N 1
ATOM 718 C CA . ARG A 1 88 ? 1.349 3.336 4.901 1.00 89.31 88 ARG A CA 1
ATOM 719 C C . ARG A 1 88 ? 2.173 2.809 3.724 1.00 89.31 88 ARG A C 1
ATOM 721 O O . ARG A 1 88 ? 3.177 2.126 3.921 1.00 89.31 88 ARG A O 1
ATOM 728 N N . ASN A 1 89 ? 1.723 3.132 2.526 1.00 84.38 89 ASN A N 1
ATOM 729 C CA . ASN A 1 89 ? 2.347 2.746 1.277 1.00 84.38 89 ASN A CA 1
ATOM 730 C C . ASN A 1 89 ? 2.081 3.849 0.249 1.00 84.38 89 ASN A C 1
ATOM 732 O O . ASN A 1 89 ? 1.115 4.594 0.388 1.00 84.38 89 ASN A O 1
ATOM 736 N N . ASP A 1 90 ? 2.920 3.909 -0.776 1.00 75.94 90 ASP A N 1
ATOM 737 C CA . ASP A 1 90 ? 2.810 4.903 -1.847 1.00 75.94 90 ASP A CA 1
ATOM 738 C C . ASP A 1 90 ? 2.211 4.281 -3.130 1.00 75.94 90 ASP A C 1
ATOM 740 O O . ASP A 1 90 ? 2.404 4.780 -4.229 1.00 75.94 90 ASP A O 1
ATOM 744 N N . ASP A 1 91 ? 1.503 3.152 -2.996 1.00 75.00 91 ASP A N 1
ATOM 745 C CA . ASP A 1 91 ? 0.860 2.392 -4.079 1.00 75.00 91 ASP A CA 1
ATOM 746 C C . ASP A 1 91 ? 1.749 1.829 -5.197 1.00 75.00 91 ASP A C 1
ATOM 748 O O . ASP A 1 91 ? 1.290 1.532 -6.299 1.00 75.00 91 ASP A O 1
ATOM 752 N N . ASN A 1 92 ? 3.030 1.615 -4.918 1.00 71.75 92 ASN A N 1
ATOM 753 C CA . ASN A 1 92 ? 3.985 1.135 -5.921 1.00 71.75 92 ASN A CA 1
ATOM 754 C C . ASN A 1 92 ? 3.929 -0.387 -6.178 1.00 71.75 92 ASN A C 1
ATOM 756 O O . ASN A 1 92 ? 4.867 -0.964 -6.730 1.00 71.75 92 ASN A O 1
ATOM 760 N N . PHE A 1 93 ? 2.856 -1.070 -5.768 1.00 77.31 93 PHE A N 1
ATOM 761 C CA . PHE A 1 93 ? 2.697 -2.511 -5.985 1.00 77.31 93 PHE A CA 1
ATOM 762 C C . PHE A 1 93 ? 2.153 -2.821 -7.387 1.00 77.31 93 PHE A C 1
ATOM 764 O O . PHE A 1 93 ? 1.390 -2.048 -7.967 1.00 77.31 93 PHE A O 1
ATOM 771 N N . ILE A 1 94 ? 2.485 -4.006 -7.909 1.00 83.06 94 ILE A N 1
ATOM 772 C CA . ILE A 1 94 ? 1.792 -4.552 -9.080 1.00 83.06 94 ILE A CA 1
ATOM 773 C C . ILE A 1 94 ? 0.371 -4.929 -8.666 1.00 83.06 94 ILE A C 1
ATOM 775 O O . ILE A 1 94 ? 0.177 -5.734 -7.755 1.00 83.06 94 ILE A O 1
ATOM 779 N N . ARG A 1 95 ? -0.618 -4.353 -9.344 1.00 84.12 95 ARG A N 1
ATOM 780 C CA . ARG A 1 95 ? -2.040 -4.563 -9.088 1.00 84.12 95 ARG A CA 1
ATOM 781 C C . ARG A 1 95 ? -2.656 -5.422 -10.173 1.00 84.12 95 ARG A C 1
ATOM 783 O O . ARG A 1 95 ? -2.366 -5.264 -11.356 1.00 84.12 95 ARG A O 1
ATOM 790 N N . GLU A 1 96 ? -3.540 -6.314 -9.755 1.00 87.69 96 GLU A N 1
ATOM 791 C CA . GLU A 1 96 ? -4.345 -7.095 -10.680 1.00 87.69 96 GLU A CA 1
ATOM 792 C C . GLU A 1 96 ? -5.180 -6.171 -11.580 1.00 87.69 96 GLU A C 1
ATOM 794 O O . GLU A 1 96 ? -5.839 -5.247 -11.098 1.00 87.69 96 GLU A O 1
ATOM 799 N N . GLY A 1 97 ? -5.136 -6.417 -12.891 1.00 89.81 97 GLY A N 1
ATOM 800 C CA . GLY A 1 97 ? -5.897 -5.665 -13.891 1.00 89.81 97 GLY A CA 1
ATOM 801 C C . GLY A 1 97 ? -5.245 -4.371 -14.390 1.00 89.81 97 GLY A C 1
ATOM 802 O O . GLY A 1 97 ? -5.669 -3.867 -15.428 1.00 89.81 97 GLY A O 1
ATOM 803 N N . ASP A 1 98 ? -4.207 -3.858 -13.722 1.00 90.62 98 ASP A N 1
ATOM 804 C CA . ASP A 1 98 ? -3.447 -2.699 -14.211 1.00 90.62 98 ASP A CA 1
ATOM 805 C C . ASP A 1 98 ? -2.514 -3.099 -15.360 1.00 90.62 98 ASP A C 1
ATOM 807 O O . ASP A 1 98 ? -1.912 -4.174 -15.338 1.00 90.62 98 ASP A O 1
ATOM 811 N N . GLU A 1 99 ? -2.369 -2.233 -16.363 1.00 94.81 99 GLU A N 1
ATOM 812 C CA . GLU A 1 99 ? -1.458 -2.446 -17.490 1.00 94.81 99 GLU A CA 1
ATOM 813 C C . GLU A 1 99 ? -0.106 -1.775 -17.234 1.00 94.81 99 GLU A C 1
ATOM 815 O O . GLU A 1 99 ? -0.017 -0.566 -17.015 1.00 94.81 99 GLU A O 1
ATOM 820 N N . TYR A 1 100 ? 0.962 -2.562 -17.324 1.00 93.31 100 TYR A N 1
ATOM 821 C CA . TYR A 1 100 ? 2.332 -2.126 -17.108 1.00 93.31 100 TYR A CA 1
ATOM 822 C C . TYR A 1 100 ? 3.170 -2.298 -18.371 1.00 93.31 100 TYR A C 1
ATOM 824 O O . TYR A 1 100 ? 2.994 -3.267 -19.104 1.00 93.31 100 TYR A O 1
ATOM 832 N N . GLU A 1 101 ? 4.128 -1.403 -18.599 1.00 95.38 101 GLU A N 1
ATOM 833 C CA . GLU A 1 101 ? 5.131 -1.511 -19.662 1.00 95.38 101 GLU A CA 1
ATOM 834 C C . GLU A 1 101 ? 6.527 -1.341 -19.071 1.00 95.38 101 GLU A C 1
ATOM 836 O O . GLU A 1 101 ? 6.801 -0.349 -18.392 1.00 95.38 101 GLU A O 1
ATOM 841 N N . LEU A 1 102 ? 7.411 -2.310 -19.312 1.00 95.56 102 LEU A N 1
ATOM 842 C CA . LEU A 1 102 ? 8.797 -2.222 -18.863 1.00 95.56 102 LEU A CA 1
ATOM 843 C C . LEU A 1 102 ? 9.675 -1.681 -19.987 1.00 95.56 102 LEU A C 1
ATOM 845 O O . LEU A 1 102 ? 9.634 -2.178 -21.109 1.00 95.56 102 LEU A O 1
ATOM 849 N N . PHE A 1 103 ? 10.523 -0.714 -19.664 1.00 96.19 103 PHE A N 1
ATOM 850 C CA . PHE A 1 103 ? 11.544 -0.184 -20.554 1.00 96.19 103 PHE A CA 1
ATOM 851 C C . PHE A 1 103 ? 12.931 -0.501 -20.009 1.00 96.19 103 PHE A C 1
ATOM 853 O O . PHE A 1 103 ? 13.141 -0.520 -18.794 1.00 96.19 103 PHE A O 1
ATOM 860 N N . TYR A 1 104 ? 13.893 -0.681 -20.911 1.00 96.50 104 TYR A N 1
ATOM 861 C CA . TYR A 1 104 ? 15.314 -0.643 -20.573 1.00 96.50 104 TYR A CA 1
ATOM 862 C C . TYR A 1 104 ? 16.001 0.526 -21.279 1.00 96.50 104 TYR A C 1
ATOM 864 O O . TYR A 1 104 ? 15.599 0.930 -22.374 1.00 96.50 104 TYR A O 1
ATOM 872 N N . ASN A 1 105 ? 17.033 1.089 -20.652 1.00 95.31 105 ASN A N 1
ATOM 873 C CA . ASN A 1 105 ? 17.830 2.143 -21.267 1.00 95.31 105 ASN A CA 1
ATOM 874 C C . ASN A 1 105 ? 18.898 1.544 -22.198 1.00 95.31 105 ASN A C 1
ATOM 876 O O . ASN A 1 105 ? 19.705 0.718 -21.776 1.00 95.31 105 ASN A O 1
ATOM 880 N N . ASN A 1 106 ? 18.914 1.982 -23.456 1.00 93.50 106 ASN A N 1
ATOM 881 C CA . ASN A 1 106 ? 19.836 1.531 -24.497 1.00 93.50 106 ASN A CA 1
ATOM 882 C C . ASN A 1 106 ? 20.843 2.631 -24.896 1.00 93.50 106 ASN A C 1
ATOM 884 O O . ASN A 1 106 ? 21.126 2.839 -26.080 1.00 93.50 106 ASN A O 1
ATOM 888 N N . GLY A 1 107 ? 21.345 3.382 -23.911 1.00 91.31 107 GLY A N 1
ATOM 889 C CA . GLY A 1 107 ? 22.316 4.457 -24.113 1.00 91.31 107 GLY A CA 1
ATOM 890 C C . GLY A 1 107 ? 21.771 5.561 -25.021 1.00 91.31 107 GLY A C 1
ATOM 891 O O . GLY A 1 107 ? 20.676 6.074 -24.802 1.00 91.31 107 GLY A O 1
ATOM 892 N N . GLU A 1 108 ? 22.512 5.897 -26.079 1.00 92.50 108 GLU A N 1
ATOM 893 C CA . GLU A 1 108 ? 22.132 6.933 -27.057 1.00 92.50 108 GLU A CA 1
ATOM 894 C C . GLU A 1 108 ? 20.806 6.644 -27.776 1.00 92.50 108 GLU A C 1
ATOM 896 O O . GLU A 1 108 ? 20.141 7.564 -28.247 1.00 92.50 108 GLU A O 1
ATOM 901 N N . LYS A 1 109 ? 20.387 5.372 -27.838 1.00 91.50 109 LYS A N 1
ATOM 902 C CA . LYS A 1 109 ? 19.097 4.979 -28.427 1.00 91.50 109 LYS A CA 1
ATOM 903 C C . LYS A 1 109 ? 17.912 5.232 -27.488 1.00 91.50 109 LYS A C 1
ATOM 905 O O . LYS A 1 109 ? 16.770 5.050 -27.900 1.00 91.50 109 LYS A O 1
ATOM 910 N N . GLY A 1 110 ? 18.174 5.651 -26.250 1.00 94.88 110 GLY A N 1
ATOM 911 C CA . GLY A 1 110 ? 17.156 5.978 -25.261 1.00 94.88 110 GLY A CA 1
ATOM 912 C C . GLY A 1 110 ? 16.428 4.753 -24.709 1.00 94.88 110 GLY A C 1
ATOM 913 O O . GLY A 1 110 ? 16.968 3.647 -24.663 1.00 94.88 110 GLY A O 1
ATOM 914 N N . TRP A 1 111 ? 15.201 4.969 -24.241 1.00 96.75 111 TRP A N 1
ATOM 915 C CA . TRP A 1 111 ? 14.359 3.937 -23.639 1.00 96.75 111 TRP A CA 1
ATOM 916 C C . TRP A 1 111 ? 13.724 3.041 -24.701 1.00 96.75 111 TRP A C 1
ATOM 918 O O . TRP A 1 111 ? 13.063 3.522 -25.620 1.00 96.75 111 TRP A O 1
ATOM 928 N N . VAL A 1 112 ? 13.884 1.729 -24.542 1.00 97.06 112 VAL A N 1
ATOM 929 C CA . VAL A 1 112 ? 13.319 0.713 -25.433 1.00 97.06 112 VAL A CA 1
ATOM 930 C C . VAL A 1 112 ? 12.334 -0.143 -24.647 1.00 97.06 112 VAL A C 1
ATOM 932 O O . VAL A 1 112 ? 12.670 -0.669 -23.587 1.00 97.06 112 VAL A O 1
ATOM 935 N N . SER A 1 113 ? 11.114 -0.270 -25.169 1.00 97.25 113 SER A N 1
ATOM 936 C CA . SER A 1 113 ? 10.061 -1.087 -24.562 1.00 97.25 113 SER A CA 1
ATOM 937 C C . SER A 1 113 ? 10.379 -2.580 -24.660 1.00 97.25 113 SER A C 1
ATOM 939 O O . SER A 1 113 ? 10.843 -3.065 -25.693 1.00 97.25 113 SER A O 1
ATOM 941 N N . LEU A 1 114 ? 10.082 -3.309 -23.587 1.00 96.19 114 LEU A N 1
ATOM 942 C CA . LEU A 1 114 ? 10.093 -4.769 -23.494 1.00 96.19 114 LEU A CA 1
ATOM 943 C C . LEU A 1 114 ? 8.675 -5.363 -23.582 1.00 96.19 114 LEU A C 1
ATOM 945 O O . LEU A 1 114 ? 8.494 -6.564 -23.376 1.00 96.19 114 LEU A O 1
ATOM 949 N N . GLY A 1 115 ? 7.680 -4.534 -23.910 1.00 96.75 115 GLY A N 1
ATOM 950 C CA . GLY A 1 115 ? 6.282 -4.922 -24.069 1.00 96.75 115 GLY A CA 1
ATOM 951 C C . GLY A 1 115 ? 5.412 -4.606 -22.855 1.00 96.75 115 GLY A C 1
ATOM 952 O O . GLY A 1 115 ? 5.892 -4.167 -21.809 1.00 96.75 115 GLY A O 1
ATOM 953 N N . ARG A 1 116 ? 4.105 -4.833 -23.025 1.00 96.81 116 ARG A N 1
ATOM 954 C CA . ARG A 1 116 ? 3.078 -4.597 -22.005 1.00 96.81 116 ARG A CA 1
ATOM 955 C C . ARG A 1 116 ? 2.594 -5.886 -21.372 1.00 96.81 116 ARG A C 1
ATOM 957 O O . ARG A 1 116 ? 2.492 -6.906 -22.053 1.00 96.81 116 ARG A O 1
ATOM 964 N N . GLN A 1 117 ? 2.266 -5.822 -20.089 1.00 94.75 117 GLN A N 1
ATOM 965 C CA . GLN A 1 117 ? 1.660 -6.912 -19.336 1.00 94.75 117 GLN A CA 1
ATOM 966 C C . GLN A 1 117 ? 0.620 -6.381 -18.363 1.00 94.75 117 GLN A C 1
ATOM 968 O O . GLN A 1 117 ? 0.814 -5.344 -17.734 1.00 94.75 117 GLN A O 1
ATOM 973 N N . THR A 1 118 ? -0.461 -7.133 -18.203 1.00 93.94 118 THR A N 1
ATOM 974 C CA . THR A 1 118 ? -1.466 -6.868 -17.178 1.00 93.94 118 THR A CA 1
ATOM 975 C C . THR A 1 118 ? -1.042 -7.531 -15.874 1.00 93.94 118 THR A C 1
ATOM 977 O O . THR A 1 118 ? -0.679 -8.710 -15.862 1.00 93.94 118 THR A O 1
ATOM 980 N N . GLY A 1 119 ? -1.079 -6.781 -14.775 1.00 87.94 119 GLY A N 1
ATOM 981 C CA . GLY A 1 119 ? -0.827 -7.319 -13.449 1.00 87.94 119 GLY A CA 1
ATOM 982 C C . GLY A 1 119 ? -1.835 -8.412 -13.098 1.00 87.94 119 GLY A C 1
ATOM 983 O O . GLY A 1 119 ? -3.004 -8.368 -13.486 1.00 87.94 119 GLY A O 1
ATOM 984 N N . THR A 1 120 ? -1.360 -9.414 -12.368 1.00 85.56 120 THR A N 1
ATOM 985 C CA . THR A 1 120 ? -2.149 -10.570 -11.918 1.00 85.56 120 THR A CA 1
ATOM 986 C C . THR A 1 120 ? -2.328 -10.536 -10.404 1.00 85.56 120 THR A C 1
ATOM 988 O O . THR A 1 120 ? -1.661 -9.764 -9.713 1.00 85.56 120 THR A O 1
ATOM 991 N N . ASP A 1 121 ? -3.185 -11.409 -9.878 1.00 78.06 121 ASP A N 1
ATOM 992 C CA . ASP A 1 121 ? -3.383 -11.652 -8.442 1.00 78.06 121 ASP A CA 1
ATOM 993 C C . ASP A 1 121 ? -2.075 -11.951 -7.680 1.00 78.06 121 ASP A C 1
ATOM 995 O O . ASP A 1 121 ? -1.939 -11.640 -6.497 1.00 78.06 121 ASP A O 1
ATOM 999 N N . LYS A 1 122 ? -1.080 -12.521 -8.369 1.00 76.81 122 LYS A N 1
ATOM 1000 C CA . LYS A 1 122 ? 0.254 -12.814 -7.825 1.00 76.81 122 LYS A CA 1
ATOM 1001 C C . LYS A 1 122 ? 1.170 -11.596 -7.726 1.00 76.81 122 LYS A C 1
ATOM 1003 O O . LYS A 1 122 ? 2.249 -11.734 -7.160 1.00 76.81 122 LYS A O 1
ATOM 1008 N N . ALA A 1 123 ? 0.780 -10.447 -8.282 1.00 78.31 123 ALA A N 1
ATOM 1009 C CA . ALA A 1 123 ? 1.582 -9.222 -8.318 1.00 78.31 123 ALA A CA 1
ATOM 1010 C C . ALA A 1 123 ? 2.985 -9.409 -8.948 1.00 78.31 123 ALA A C 1
ATOM 1012 O O . ALA A 1 123 ? 3.954 -8.771 -8.538 1.00 78.31 123 ALA A O 1
ATOM 1013 N N . ILE A 1 124 ? 3.108 -10.290 -9.950 1.00 82.50 124 ILE A N 1
ATOM 1014 C CA . ILE A 1 124 ? 4.370 -10.577 -10.656 1.00 82.50 124 ILE A CA 1
ATOM 1015 C C . ILE A 1 124 ? 4.212 -10.279 -12.152 1.00 82.50 124 ILE A C 1
ATOM 1017 O O . ILE A 1 124 ? 3.209 -10.657 -12.758 1.00 82.50 124 ILE A O 1
ATOM 1021 N N . LEU A 1 125 ? 5.232 -9.647 -12.742 1.00 87.50 125 LEU A N 1
ATOM 1022 C CA . LEU A 1 125 ? 5.389 -9.428 -14.184 1.00 87.50 125 LEU A CA 1
ATOM 1023 C C . LEU A 1 125 ? 6.649 -10.152 -14.685 1.00 87.50 125 LEU A C 1
ATOM 1025 O O . LEU A 1 125 ? 7.650 -10.213 -13.969 1.00 87.50 125 LEU A O 1
ATOM 1029 N N . TYR A 1 126 ? 6.630 -10.670 -15.917 1.00 89.81 126 TYR A N 1
ATOM 1030 C CA . TYR A 1 126 ? 7.711 -11.506 -16.460 1.00 89.81 126 TYR A CA 1
ATOM 1031 C C . TYR A 1 126 ? 8.304 -10.937 -17.748 1.00 89.81 126 TYR A C 1
ATOM 1033 O O . TYR A 1 126 ? 7.783 -11.182 -18.832 1.00 89.81 126 TYR A O 1
ATOM 1041 N N . TYR A 1 127 ? 9.438 -10.245 -17.665 1.00 91.50 127 TYR A N 1
ATOM 1042 C CA . TYR A 1 127 ? 10.115 -9.673 -18.835 1.00 91.50 127 TYR A CA 1
ATOM 1043 C C . TYR A 1 127 ? 11.438 -10.375 -19.143 1.00 91.50 127 TYR A C 1
ATOM 1045 O O . TYR A 1 127 ? 12.166 -10.784 -18.240 1.00 91.50 127 TYR A O 1
ATOM 1053 N N . GLN A 1 128 ? 11.776 -10.472 -20.430 1.00 91.81 128 GLN A N 1
ATOM 1054 C CA . GLN A 1 128 ? 13.116 -10.852 -20.873 1.00 91.81 128 GLN A CA 1
ATOM 1055 C C . GLN A 1 128 ? 13.974 -9.590 -20.947 1.00 91.81 128 GLN A C 1
ATOM 1057 O O . GLN A 1 128 ? 13.789 -8.759 -21.832 1.00 91.81 128 GLN A O 1
ATOM 1062 N N . VAL A 1 129 ? 14.878 -9.430 -19.983 1.00 91.31 129 VAL A N 1
ATOM 1063 C CA . VAL A 1 129 ? 15.631 -8.188 -19.779 1.00 91.31 129 VAL A CA 1
ATOM 1064 C C . VAL A 1 129 ? 17.115 -8.405 -20.094 1.00 91.31 129 VAL A C 1
ATOM 1066 O O . VAL A 1 129 ? 17.698 -9.380 -19.607 1.00 91.31 129 VAL A O 1
ATOM 1069 N N . PRO A 1 130 ? 17.773 -7.511 -20.858 1.00 90.06 130 PRO A N 1
ATOM 1070 C CA . PRO A 1 130 ? 19.224 -7.554 -21.016 1.00 90.06 130 PRO A CA 1
ATOM 1071 C C . PRO A 1 130 ? 19.944 -7.414 -19.663 1.00 90.06 130 PRO A C 1
ATOM 1073 O O . PRO A 1 130 ? 19.523 -6.649 -18.793 1.00 90.06 130 PRO A O 1
ATOM 1076 N N . LYS A 1 131 ? 21.055 -8.134 -19.470 1.00 87.06 131 LYS A N 1
ATOM 1077 C CA . LYS A 1 131 ? 21.840 -8.045 -18.225 1.00 87.06 131 LYS A CA 1
ATOM 1078 C C . LYS A 1 131 ? 22.347 -6.618 -17.983 1.00 87.06 131 LYS A C 1
ATOM 1080 O O . LYS A 1 131 ? 22.693 -5.927 -18.936 1.00 87.06 131 LYS A O 1
ATOM 1085 N N . ASN A 1 132 ? 22.455 -6.231 -16.709 1.00 85.06 132 ASN A N 1
ATOM 1086 C CA . ASN A 1 132 ? 22.975 -4.930 -16.262 1.00 85.06 132 ASN A CA 1
ATOM 1087 C C . ASN A 1 132 ? 22.227 -3.724 -16.863 1.00 85.06 132 ASN A C 1
ATOM 1089 O O . ASN A 1 132 ? 22.834 -2.706 -17.187 1.00 85.06 132 ASN A O 1
ATOM 1093 N N . SER A 1 133 ? 20.909 -3.849 -17.035 1.00 90.25 133 SER A N 1
ATOM 1094 C CA . SER A 1 133 ? 20.064 -2.777 -17.564 1.00 90.25 133 SER A CA 1
ATOM 1095 C C . SER A 1 133 ? 19.566 -1.844 -16.465 1.00 90.25 133 SER A C 1
ATOM 1097 O O . SER A 1 133 ? 19.159 -2.300 -15.395 1.00 90.25 133 SER A O 1
ATOM 1099 N N . VAL A 1 134 ? 19.498 -0.549 -16.780 1.00 94.00 134 VAL A N 1
ATOM 1100 C CA . VAL A 1 134 ? 18.640 0.398 -16.058 1.00 94.00 134 VAL A CA 1
ATOM 1101 C C . VAL A 1 134 ? 17.224 0.249 -16.596 1.00 94.00 134 VAL A C 1
ATOM 1103 O O . VAL A 1 134 ? 17.013 0.262 -17.812 1.00 94.00 134 VAL A O 1
ATOM 1106 N N . LEU A 1 135 ? 16.271 0.097 -15.686 1.00 93.75 135 LEU A N 1
ATOM 1107 C CA . LEU A 1 135 ? 14.889 -0.246 -15.966 1.00 93.75 135 LEU A CA 1
ATOM 1108 C C . LEU A 1 135 ? 13.945 0.851 -15.508 1.00 93.75 135 LEU A C 1
ATOM 1110 O O . LEU A 1 135 ? 14.187 1.519 -14.506 1.00 93.75 135 LEU A O 1
ATOM 1114 N N . TRP A 1 136 ? 12.851 0.998 -16.240 1.00 93.50 136 TRP A N 1
ATOM 1115 C CA . TRP A 1 136 ? 11.762 1.907 -15.919 1.00 93.50 136 TRP A CA 1
ATOM 1116 C C . TRP A 1 136 ? 10.449 1.170 -16.151 1.00 93.50 136 TRP A C 1
ATOM 1118 O O . TRP A 1 136 ? 10.159 0.754 -17.272 1.00 93.50 136 TRP A O 1
ATOM 1128 N N . LEU A 1 137 ? 9.689 0.950 -15.080 1.00 91.94 137 LEU A N 1
ATOM 1129 C CA . LEU A 1 137 ? 8.371 0.333 -15.157 1.00 91.94 137 LEU A CA 1
ATOM 1130 C C . LEU A 1 137 ? 7.314 1.432 -15.125 1.00 91.94 137 LEU A C 1
ATOM 1132 O O . LEU A 1 137 ? 7.245 2.196 -14.165 1.00 91.94 137 LEU A O 1
ATOM 1136 N N . LYS A 1 138 ? 6.489 1.473 -16.166 1.00 91.38 138 LYS A N 1
ATOM 1137 C CA . LYS A 1 138 ? 5.406 2.437 -16.326 1.00 91.38 138 LYS A CA 1
ATOM 1138 C C . LYS A 1 138 ? 4.059 1.765 -16.095 1.00 91.38 138 LYS A C 1
ATOM 1140 O O . LYS A 1 138 ? 3.805 0.723 -16.698 1.00 91.38 138 LYS A O 1
ATOM 1145 N N . ASN A 1 139 ? 3.203 2.358 -15.262 1.00 90.75 139 ASN A N 1
ATOM 1146 C CA . ASN A 1 139 ? 1.799 1.954 -15.121 1.00 90.75 139 ASN A CA 1
ATOM 1147 C C . ASN A 1 139 ? 0.943 2.847 -16.035 1.00 90.75 139 ASN A C 1
ATOM 1149 O O . ASN A 1 139 ? 0.930 4.068 -15.899 1.00 90.75 139 ASN A O 1
ATOM 1153 N N . HIS A 1 140 ? 0.245 2.247 -16.998 1.00 92.00 140 HIS A N 1
ATOM 1154 C CA . HIS A 1 140 ? -0.600 2.967 -17.960 1.00 92.00 140 HIS A CA 1
ATOM 1155 C C . HIS A 1 140 ? -2.044 3.150 -17.483 1.00 92.00 140 HIS A C 1
ATOM 1157 O O . HIS A 1 140 ? -2.823 3.842 -18.136 1.00 92.00 140 HIS A O 1
ATOM 1163 N N . THR A 1 141 ? -2.418 2.544 -16.357 1.00 89.94 141 THR A N 1
ATOM 1164 C CA . THR A 1 141 ? -3.774 2.610 -15.801 1.00 89.94 141 THR A CA 1
ATOM 1165 C C . THR A 1 141 ? -3.907 3.696 -14.737 1.00 89.94 141 THR A C 1
ATOM 1167 O O . THR A 1 141 ? -4.884 4.446 -14.741 1.00 89.94 141 THR A O 1
ATOM 1170 N N . ARG A 1 142 ? -2.943 3.792 -13.813 1.00 80.25 142 ARG A N 1
ATOM 1171 C CA . ARG A 1 142 ? -2.984 4.722 -12.672 1.00 80.25 142 ARG A CA 1
ATOM 1172 C C . ARG A 1 142 ? -1.581 5.067 -12.167 1.00 80.25 142 ARG A C 1
ATOM 1174 O O . ARG A 1 142 ? -0.603 4.460 -12.581 1.00 80.25 142 ARG A O 1
ATOM 1181 N N . GLY A 1 143 ? -1.512 5.998 -11.216 1.00 72.38 143 GLY A N 1
ATOM 1182 C CA . GLY A 1 143 ? -0.248 6.489 -10.667 1.00 72.38 143 GLY A CA 1
ATOM 1183 C C . GLY A 1 143 ? 0.429 7.502 -11.593 1.00 72.38 143 GLY A C 1
ATOM 1184 O O . GLY A 1 143 ? 0.094 7.630 -12.770 1.00 72.38 143 GLY A O 1
ATOM 1185 N N . LYS A 1 144 ? 1.335 8.298 -11.028 1.00 69.25 144 LYS A N 1
ATOM 1186 C CA . LYS A 1 144 ? 2.185 9.240 -11.780 1.00 69.25 144 LYS A CA 1
ATOM 1187 C C . LYS A 1 144 ? 3.649 9.173 -11.360 1.00 69.25 144 LYS A C 1
ATOM 1189 O O . LYS A 1 144 ? 4.492 9.772 -12.020 1.00 69.25 144 LYS A O 1
ATOM 1194 N N . GLU A 1 145 ? 3.926 8.504 -10.247 1.00 69.94 145 GLU A N 1
ATOM 1195 C CA . GLU A 1 145 ? 5.265 8.354 -9.711 1.00 69.94 145 GLU A CA 1
ATOM 1196 C C . GLU A 1 145 ? 5.863 7.070 -10.270 1.00 69.94 145 GLU A C 1
ATOM 1198 O O . GLU A 1 145 ? 5.301 5.987 -10.135 1.00 69.94 145 GLU A O 1
ATOM 1203 N N . GLU A 1 146 ? 6.988 7.215 -10.958 1.00 81.38 146 GLU A N 1
ATOM 1204 C CA . GLU A 1 146 ? 7.713 6.119 -11.578 1.00 81.38 146 GLU A CA 1
ATOM 1205 C C . GLU A 1 146 ? 9.194 6.354 -11.295 1.00 81.38 146 GLU A C 1
ATOM 1207 O O . GLU A 1 146 ? 9.717 7.445 -11.539 1.00 81.38 146 GLU A O 1
ATOM 1212 N N . GLN A 1 147 ? 9.879 5.343 -10.765 1.00 84.75 147 GLN A N 1
ATOM 1213 C CA . GLN A 1 147 ? 11.299 5.432 -10.446 1.00 84.75 147 GLN A CA 1
ATOM 1214 C C . GLN A 1 147 ? 12.083 4.408 -11.260 1.00 84.75 147 GLN A C 1
ATOM 1216 O O . GLN A 1 147 ? 11.667 3.258 -11.414 1.00 84.75 147 GLN A O 1
ATOM 1221 N N . ILE A 1 148 ? 13.232 4.834 -11.783 1.00 90.88 148 ILE A N 1
ATOM 1222 C CA . ILE A 1 148 ? 14.168 3.932 -12.449 1.00 90.88 148 ILE A CA 1
ATOM 1223 C C . ILE A 1 148 ? 14.857 3.025 -11.423 1.00 90.88 148 ILE A C 1
ATOM 1225 O O . ILE A 1 148 ? 15.109 3.439 -10.292 1.00 90.88 148 ILE A O 1
ATOM 1229 N N . PHE A 1 149 ? 15.191 1.801 -11.817 1.00 90.44 149 PHE A N 1
ATOM 1230 C CA . PHE A 1 149 ? 15.846 0.821 -10.949 1.00 90.44 149 PHE A CA 1
ATOM 1231 C C . PHE A 1 149 ? 16.779 -0.096 -11.742 1.00 90.44 149 PHE A C 1
ATOM 1233 O O . PHE A 1 149 ? 16.644 -0.239 -12.957 1.00 90.44 149 PHE A O 1
ATOM 1240 N N . THR A 1 150 ? 17.713 -0.755 -11.064 1.00 91.25 150 THR A N 1
ATOM 1241 C CA . THR A 1 150 ? 18.401 -1.948 -11.583 1.00 91.25 150 THR A CA 1
ATOM 1242 C C . THR A 1 150 ? 17.801 -3.198 -10.945 1.00 91.25 150 THR A C 1
ATOM 1244 O O . THR A 1 150 ? 17.144 -3.133 -9.903 1.00 91.25 150 THR A O 1
ATOM 1247 N N . TYR A 1 151 ? 17.967 -4.355 -11.586 1.00 87.00 151 TYR A N 1
ATOM 1248 C CA . TYR A 1 151 ? 17.518 -5.631 -11.030 1.00 87.00 151 TYR A CA 1
ATOM 1249 C C . TYR A 1 151 ? 18.722 -6.522 -10.741 1.00 87.00 151 TYR A C 1
ATOM 1251 O O . TYR A 1 151 ? 19.363 -7.046 -11.653 1.00 87.00 151 TYR A O 1
ATOM 1259 N N . GLU A 1 152 ? 19.033 -6.679 -9.459 1.00 84.69 152 GLU A N 1
ATOM 1260 C CA . GLU A 1 152 ? 20.257 -7.316 -8.980 1.00 84.69 152 GLU A CA 1
ATOM 1261 C C . GLU A 1 152 ? 19.905 -8.366 -7.932 1.00 84.69 152 GLU A C 1
ATOM 1263 O O . GLU A 1 152 ? 19.139 -8.100 -7.010 1.00 84.69 152 GLU A O 1
ATOM 1268 N N . ASN A 1 153 ? 20.457 -9.577 -8.052 1.00 85.81 153 ASN A N 1
ATOM 1269 C CA . ASN A 1 153 ? 20.251 -10.667 -7.086 1.00 85.81 153 ASN A CA 1
ATOM 1270 C C . ASN A 1 153 ? 18.768 -10.958 -6.762 1.00 85.81 153 ASN A C 1
ATOM 1272 O O . ASN A 1 153 ? 18.423 -11.247 -5.619 1.00 85.81 153 ASN A O 1
ATOM 1276 N N . GLY A 1 154 ? 17.884 -10.868 -7.763 1.00 83.38 154 GLY A N 1
ATOM 1277 C CA . GLY A 1 154 ? 16.454 -11.157 -7.601 1.00 83.38 154 GLY A CA 1
ATOM 1278 C C . GLY A 1 154 ? 15.631 -10.031 -6.966 1.00 83.38 154 GLY A C 1
ATOM 1279 O O . GLY A 1 154 ? 14.472 -10.255 -6.618 1.00 83.38 154 GLY A O 1
ATOM 1280 N N . ARG A 1 155 ? 16.194 -8.826 -6.812 1.00 83.94 155 ARG A N 1
ATOM 1281 C CA . ARG A 1 155 ? 15.500 -7.664 -6.237 1.00 83.94 155 ARG A CA 1
ATOM 1282 C C . ARG A 1 155 ? 15.686 -6.403 -7.078 1.00 83.94 155 ARG A C 1
ATOM 1284 O O . ARG A 1 155 ? 16.703 -6.231 -7.745 1.00 83.94 155 ARG A O 1
ATOM 1291 N N . GLN A 1 156 ? 14.704 -5.508 -6.999 1.00 86.81 156 GLN A N 1
ATOM 1292 C CA . GLN A 1 156 ? 14.837 -4.140 -7.497 1.00 86.81 156 GLN A CA 1
ATOM 1293 C C . GLN A 1 156 ? 15.787 -3.356 -6.583 1.00 86.81 156 GLN A C 1
ATOM 1295 O O . GLN A 1 156 ? 15.703 -3.455 -5.355 1.00 86.81 156 GLN A O 1
ATOM 1300 N N . VAL A 1 157 ? 16.688 -2.587 -7.185 1.00 87.19 157 VAL A N 1
ATOM 1301 C CA . VAL A 1 157 ? 17.608 -1.675 -6.507 1.00 87.19 157 VAL A CA 1
ATOM 1302 C C . VAL A 1 157 ? 17.370 -0.283 -7.075 1.00 87.19 157 VAL A C 1
ATOM 1304 O O . VAL A 1 157 ? 17.551 -0.043 -8.268 1.00 87.19 157 VAL A O 1
ATOM 1307 N N . PHE A 1 158 ? 16.913 0.625 -6.220 1.00 86.75 158 PHE A N 1
ATOM 1308 C CA . PHE A 1 158 ? 16.646 2.008 -6.591 1.00 86.75 158 PHE A CA 1
ATOM 1309 C C . PHE A 1 158 ? 17.882 2.862 -6.296 1.00 86.75 158 PHE A C 1
ATOM 1311 O O . PHE A 1 158 ? 18.486 2.685 -5.235 1.00 86.75 158 PHE A O 1
ATOM 1318 N N . PRO A 1 159 ? 18.264 3.788 -7.191 1.00 82.56 159 PRO A N 1
ATOM 1319 C CA . PRO A 1 159 ? 19.360 4.703 -6.920 1.00 82.56 159 PRO A CA 1
ATOM 1320 C C . PRO A 1 159 ? 18.990 5.601 -5.735 1.00 82.56 159 PRO A C 1
ATOM 1322 O O . PRO A 1 159 ? 17.992 6.324 -5.777 1.00 82.56 159 PRO A O 1
ATOM 1325 N N . THR A 1 160 ? 19.792 5.555 -4.673 1.00 75.69 160 THR A N 1
ATOM 1326 C CA . THR A 1 160 ? 19.725 6.496 -3.552 1.00 75.69 160 THR A CA 1
ATOM 1327 C C . THR A 1 160 ? 20.793 7.572 -3.744 1.00 75.69 160 THR A C 1
ATOM 1329 O O . THR A 1 160 ? 21.902 7.304 -4.203 1.00 75.69 160 THR A O 1
ATOM 1332 N N . PHE A 1 161 ? 20.475 8.823 -3.409 1.00 55.22 161 PHE A N 1
ATOM 1333 C CA . PHE A 1 161 ? 21.374 9.968 -3.621 1.00 55.22 161 PHE A CA 1
ATOM 1334 C C . PHE A 1 161 ? 22.601 10.001 -2.684 1.00 55.22 161 PHE A C 1
ATOM 1336 O O . PHE A 1 161 ? 23.349 10.974 -2.700 1.00 55.22 161 PHE A O 1
ATOM 1343 N N . GLU A 1 162 ? 22.840 8.961 -1.884 1.00 55.78 162 GLU A N 1
ATOM 1344 C CA . GLU A 1 162 ? 23.946 8.923 -0.917 1.00 55.78 162 GLU A CA 1
ATOM 1345 C C . GLU A 1 162 ? 25.273 8.411 -1.514 1.00 55.78 162 GLU A C 1
ATOM 1347 O O . GLU A 1 162 ? 26.330 8.670 -0.944 1.00 55.78 162 GLU A O 1
ATOM 1352 N N . GLU A 1 163 ? 25.268 7.751 -2.680 1.00 48.62 163 GLU A N 1
ATOM 1353 C CA . GLU A 1 163 ? 26.471 7.076 -3.209 1.00 48.62 163 GLU A CA 1
ATOM 1354 C C . GLU A 1 163 ? 27.272 7.846 -4.277 1.00 48.62 163 GLU A C 1
ATOM 1356 O O . GLU A 1 163 ? 28.329 7.377 -4.692 1.00 48.62 163 GLU A O 1
ATOM 1361 N N . TYR A 1 164 ? 26.863 9.055 -4.677 1.00 44.91 164 TYR A N 1
ATOM 1362 C CA . TYR A 1 164 ? 27.645 9.877 -5.627 1.00 44.91 164 TYR A CA 1
ATOM 1363 C C . TYR A 1 164 ? 28.580 10.898 -4.958 1.00 44.91 164 TYR A C 1
ATOM 1365 O O . TYR A 1 164 ? 29.151 11.757 -5.627 1.00 44.91 164 TYR A O 1
ATOM 1373 N N . GLY A 1 165 ? 28.761 10.799 -3.639 1.00 45.75 165 GLY A N 1
ATOM 1374 C CA . GLY A 1 165 ? 29.729 11.579 -2.871 1.00 45.75 165 GLY A CA 1
ATOM 1375 C C . GLY A 1 165 ? 31.000 10.791 -2.550 1.00 45.75 165 GLY A C 1
ATOM 1376 O O . GLY A 1 165 ? 31.270 10.545 -1.376 1.00 45.75 165 GLY A O 1
ATOM 1377 N N . LYS A 1 166 ? 31.770 10.390 -3.566 1.00 37.09 166 LYS A N 1
ATOM 1378 C CA . LYS A 1 166 ? 33.193 10.037 -3.426 1.00 37.09 166 LYS A CA 1
ATOM 1379 C C . LYS A 1 166 ? 33.989 10.553 -4.612 1.00 37.09 166 LYS A C 1
ATOM 1381 O O . LYS A 1 166 ? 33.531 10.335 -5.753 1.00 37.09 166 LYS A O 1
#

Foldseek 3Di:
DKDWDDQQPQPDKDKFQEKWFAAPVRHTDDFPDKDKPFDFPDPDQQADPCRHHVPPLQRIHTGPHGRMTMIGHHPDDDDTDDMDTRGNDNPPFQDAQWKKWKWWQPDPVGTDTQDIDGGHPVRDDDGDDDPPTWMWMDTPHDDDDIFIFHQPPNDTHGDDPPPVPD

pLDDT: mean 86.68, std 14.36, range [35.28, 97.25]

Organism: NCBI:txid1004260

Sequence (166 aa):
MVLLFNQVPKDSVLSIAEIHFFDKNNKEIIFDTIYSNGKPWKDVALYQLKNCNDNDPVSFFHTWEMGTSIFFETKSPKSVKKIKLIPRNDDNFIREGDEYELFYNNGEKGWVSLGRQTGTDKAILYYQVPKNSVLWLKNHTRGKEEQIFTYENGRQVFPTFEEYGK

Secondary structure (DSSP, 8-state):
-EEEE----TTSEEEEEEEEEE-TTSPBPPPSEEEESSPBSSSSGGG-GGGGGSS-TT--EEEEEES--EEEE-SS-----EEEEEES--S-S--TT-EEEEEEE-GGG-EEEEEEEE--TT--------TT-EEEEEESSS-S---EEEEETTEEEPPPTTTT--

Radius of gyration: 20.7 Å; chains: 1; bounding box: 56×34×54 Å